Protein AF-A0A924VVM7-F1 (afdb_monomer_lite)

Structure (mmCIF, N/CA/C/O backbone):
data_AF-A0A924VVM7-F1
#
_entry.id   AF-A0A924VVM7-F1
#
loop_
_atom_site.group_PDB
_atom_site.id
_atom_site.type_symbol
_atom_site.label_atom_id
_atom_site.label_alt_id
_atom_site.label_comp_id
_atom_site.label_asym_id
_atom_site.label_entity_id
_atom_site.label_seq_id
_atom_site.pdbx_PDB_ins_code
_atom_site.Cartn_x
_atom_site.Cartn_y
_atom_site.Cartn_z
_atom_site.occupancy
_atom_site.B_iso_or_equiv
_atom_site.auth_seq_id
_atom_site.auth_comp_id
_atom_site.auth_asym_id
_atom_site.auth_atom_id
_atom_site.pdbx_PDB_model_num
ATOM 1 N N . MET A 1 1 ? 38.498 -14.311 -55.981 1.00 61.19 1 MET A N 1
ATOM 2 C CA . MET A 1 1 ? 37.394 -13.452 -55.487 1.00 61.19 1 MET A CA 1
ATOM 3 C C . MET A 1 1 ? 36.880 -14.189 -54.279 1.00 61.19 1 MET A C 1
ATOM 5 O O . MET A 1 1 ? 36.168 -15.173 -54.426 1.00 61.19 1 MET A O 1
ATOM 9 N N . ASP A 1 2 ? 37.451 -13.846 -53.133 1.00 61.16 2 ASP A N 1
ATOM 10 C CA . ASP A 1 2 ? 37.693 -14.819 -52.073 1.00 61.16 2 ASP A CA 1
ATOM 11 C C . ASP A 1 2 ? 36.550 -14.825 -51.057 1.00 61.16 2 ASP A C 1
ATOM 13 O O . ASP A 1 2 ? 36.089 -13.769 -50.627 1.00 61.16 2 ASP A O 1
ATOM 17 N N . GLN A 1 3 ? 36.107 -16.029 -50.674 1.00 68.44 3 GLN A N 1
ATOM 18 C CA . GLN A 1 3 ? 35.041 -16.287 -49.691 1.00 68.44 3 GLN A CA 1
ATOM 19 C C . GLN A 1 3 ? 35.252 -15.580 -48.342 1.00 68.44 3 GLN A C 1
ATOM 21 O O . GLN A 1 3 ? 34.286 -15.350 -47.617 1.00 68.44 3 GLN A O 1
ATOM 26 N N . SER A 1 4 ? 36.492 -15.211 -48.014 1.00 65.62 4 SER A N 1
ATOM 27 C CA . SER A 1 4 ? 36.831 -14.433 -46.820 1.00 65.62 4 SER A CA 1
ATOM 28 C C . SER A 1 4 ? 36.080 -13.101 -46.763 1.00 65.62 4 SER A C 1
ATOM 30 O O . SER A 1 4 ? 35.487 -12.781 -45.740 1.00 65.62 4 SER A O 1
ATOM 32 N N . TYR A 1 5 ? 35.989 -12.374 -47.881 1.00 65.75 5 TYR A N 1
ATOM 33 C CA . TYR A 1 5 ? 35.310 -11.074 -47.928 1.00 65.75 5 TYR A CA 1
ATOM 34 C C . TYR A 1 5 ? 33.795 -11.176 -47.723 1.00 65.75 5 TYR A C 1
ATOM 36 O O . TYR A 1 5 ? 33.185 -10.274 -47.150 1.00 65.75 5 TYR A O 1
ATOM 44 N N . GLN A 1 6 ? 33.182 -12.269 -48.183 1.00 69.19 6 GLN A N 1
ATOM 45 C CA . GLN A 1 6 ? 31.759 -12.523 -47.949 1.00 69.19 6 GLN A CA 1
ATOM 46 C C . GLN A 1 6 ? 31.490 -12.893 -46.488 1.00 69.19 6 GLN A C 1
ATOM 48 O O . GLN A 1 6 ? 30.543 -12.371 -45.905 1.00 69.19 6 GLN A O 1
ATOM 53 N N . SER A 1 7 ? 32.355 -13.706 -45.874 1.00 71.88 7 SER A N 1
ATOM 54 C CA . SER A 1 7 ? 32.256 -14.049 -44.450 1.00 71.88 7 SER A CA 1
ATOM 55 C C . SER A 1 7 ? 32.419 -12.820 -43.547 1.00 71.88 7 SER A C 1
ATOM 57 O O . SER A 1 7 ? 31.656 -12.641 -42.599 1.00 71.88 7 SER A O 1
ATOM 59 N N . ASP A 1 8 ? 33.378 -11.943 -43.851 1.00 75.69 8 ASP A N 1
ATOM 60 C CA . ASP A 1 8 ? 33.639 -10.745 -43.050 1.00 75.69 8 ASP A CA 1
ATOM 61 C C . ASP A 1 8 ? 32.488 -9.730 -43.154 1.00 75.69 8 ASP A C 1
ATOM 63 O O . ASP A 1 8 ? 32.066 -9.161 -42.148 1.00 75.69 8 ASP A O 1
ATOM 67 N N . GLY A 1 9 ? 31.912 -9.541 -44.347 1.00 69.88 9 GLY A N 1
ATOM 68 C CA . GLY A 1 9 ? 30.762 -8.655 -44.555 1.00 69.88 9 GLY A CA 1
ATOM 69 C C . GLY A 1 9 ? 29.491 -9.108 -43.824 1.00 69.88 9 GLY A C 1
ATOM 70 O O . GLY A 1 9 ? 28.788 -8.280 -43.238 1.00 69.88 9 GLY A O 1
ATOM 71 N N . GLU A 1 10 ? 29.209 -10.415 -43.804 1.00 73.12 10 GLU A N 1
ATOM 72 C CA . GLU A 1 10 ? 28.069 -10.965 -43.060 1.00 73.12 10 GLU A CA 1
ATOM 73 C C . GLU A 1 10 ? 28.267 -10.859 -41.543 1.00 73.12 10 GLU A C 1
ATOM 75 O O . GLU A 1 10 ? 27.335 -10.456 -40.841 1.00 73.12 10 GLU A O 1
ATOM 80 N N . MET A 1 11 ? 29.484 -11.114 -41.041 1.00 67.56 11 MET A N 1
ATOM 81 C CA . MET A 1 11 ? 29.809 -10.935 -39.620 1.00 67.56 11 MET A CA 1
ATOM 82 C C . MET A 1 11 ? 29.687 -9.474 -39.166 1.00 67.56 11 MET A C 1
ATOM 84 O O . MET A 1 11 ? 29.212 -9.202 -38.059 1.00 67.56 11 MET A O 1
ATOM 88 N N . LEU A 1 12 ? 30.075 -8.511 -40.006 1.00 68.25 12 LEU A N 1
ATOM 89 C CA . LEU A 1 12 ? 29.926 -7.085 -39.701 1.00 68.25 12 LEU A CA 1
ATOM 90 C C . LEU A 1 12 ? 28.447 -6.672 -39.620 1.00 68.25 12 LEU A C 1
ATOM 92 O O . LEU A 1 12 ? 28.062 -5.933 -38.710 1.00 68.25 12 LEU A O 1
ATOM 96 N N . ASN A 1 13 ? 27.598 -7.195 -40.510 1.00 70.00 13 ASN A N 1
ATOM 97 C CA . ASN A 1 13 ? 26.165 -6.903 -40.506 1.00 70.00 13 ASN A CA 1
ATOM 98 C C . ASN A 1 13 ? 25.434 -7.574 -39.323 1.00 70.00 13 ASN A C 1
ATOM 100 O O . ASN A 1 13 ? 24.595 -6.944 -38.677 1.00 70.00 13 ASN A O 1
ATOM 104 N N . SER A 1 14 ? 25.786 -8.818 -38.966 1.00 63.38 14 SER A N 1
ATOM 105 C CA . SER A 1 14 ? 25.180 -9.528 -37.827 1.00 63.38 14 SER A CA 1
ATOM 106 C C . SER A 1 14 ? 25.602 -8.954 -36.468 1.00 63.38 14 SER A C 1
ATOM 108 O O . SER A 1 14 ? 24.800 -8.937 -35.529 1.00 63.38 14 SER A O 1
ATOM 110 N N . THR A 1 15 ? 26.828 -8.430 -36.347 1.00 66.19 15 THR A N 1
ATOM 111 C CA . THR A 1 15 ? 27.334 -7.799 -35.111 1.00 66.19 15 THR A CA 1
ATOM 112 C C . THR A 1 15 ? 26.762 -6.387 -34.915 1.00 66.19 15 THR A C 1
ATOM 114 O O . THR A 1 15 ? 26.416 -6.005 -33.795 1.00 66.19 15 THR A O 1
ATOM 117 N N . ALA A 1 16 ? 26.575 -5.618 -35.997 1.00 61.84 16 ALA A N 1
ATOM 118 C CA . ALA A 1 16 ? 25.888 -4.321 -35.959 1.00 61.84 16 ALA A CA 1
ATOM 119 C C . ALA A 1 16 ? 24.380 -4.457 -35.656 1.00 61.84 16 ALA A C 1
ATOM 121 O O . ALA A 1 16 ? 23.827 -3.681 -34.866 1.00 61.84 16 ALA A O 1
ATOM 122 N N . ALA A 1 17 ? 23.718 -5.474 -36.221 1.00 61.41 17 ALA A N 1
ATOM 123 C CA . ALA A 1 17 ? 22.313 -5.776 -35.938 1.00 61.41 17 ALA A CA 1
ATOM 124 C C . ALA A 1 17 ? 22.095 -6.236 -34.482 1.00 61.41 17 ALA A C 1
ATOM 126 O O . ALA A 1 17 ? 21.159 -5.780 -33.827 1.00 61.41 17 ALA A O 1
ATOM 127 N N . SER A 1 18 ? 22.987 -7.068 -33.932 1.00 60.62 18 SER A N 1
ATOM 128 C CA . SER A 1 18 ? 22.898 -7.507 -32.529 1.00 60.62 18 SER A CA 1
ATOM 129 C C . SER A 1 18 ? 23.276 -6.402 -31.528 1.00 60.62 18 SER A C 1
ATOM 131 O O . SER A 1 18 ? 22.640 -6.271 -30.483 1.00 60.62 18 SER A O 1
ATOM 133 N N . SER A 1 19 ? 24.241 -5.533 -31.848 1.00 61.62 19 SER A N 1
ATOM 134 C CA . SER A 1 19 ? 24.612 -4.385 -30.995 1.00 61.62 19 SER A CA 1
ATOM 135 C C . SER A 1 19 ? 23.496 -3.337 -30.888 1.00 61.62 19 SER A C 1
ATOM 137 O O . SER A 1 19 ? 23.240 -2.811 -29.803 1.00 61.62 19 SER A O 1
ATOM 139 N N . SER A 1 20 ? 22.782 -3.066 -31.986 1.00 61.16 20 SER A N 1
ATOM 140 C CA . SER A 1 20 ? 21.648 -2.129 -32.000 1.00 61.16 20 SER A CA 1
ATOM 141 C C . SER A 1 20 ? 20.419 -2.676 -31.260 1.00 61.16 20 SER A C 1
ATOM 143 O O . SER A 1 20 ? 19.786 -1.926 -30.513 1.00 61.16 20 SER A O 1
ATOM 145 N N . SER A 1 21 ? 20.129 -3.982 -31.345 1.00 69.88 21 SER A N 1
ATOM 146 C CA . SER A 1 21 ? 19.056 -4.609 -30.554 1.00 69.88 21 SER A CA 1
ATOM 147 C C . SER A 1 21 ? 19.326 -4.592 -29.044 1.00 69.88 21 SER A C 1
ATOM 149 O O . SER A 1 21 ? 18.398 -4.404 -28.257 1.00 69.88 21 SER A O 1
ATOM 151 N N . ASN A 1 22 ? 20.592 -4.717 -28.627 1.00 78.56 22 ASN A N 1
ATOM 152 C CA . ASN A 1 22 ? 20.976 -4.680 -27.212 1.00 78.56 22 ASN A CA 1
ATOM 153 C C . ASN A 1 22 ? 20.805 -3.280 -26.595 1.00 78.56 22 ASN A C 1
ATOM 155 O O . ASN A 1 22 ? 20.324 -3.155 -25.469 1.00 78.56 22 ASN A O 1
ATOM 159 N N . ILE A 1 23 ? 21.138 -2.219 -27.339 1.00 82.00 23 ILE A N 1
ATOM 160 C CA . ILE A 1 23 ? 20.985 -0.832 -26.869 1.00 82.00 23 ILE A CA 1
ATOM 161 C C . ILE A 1 23 ? 19.504 -0.455 -26.763 1.00 82.00 23 ILE A C 1
ATOM 163 O O . ILE A 1 23 ? 19.083 0.105 -25.751 1.00 82.00 23 ILE A O 1
ATOM 167 N N . VAL A 1 24 ? 18.690 -0.801 -27.766 1.00 84.00 24 VAL A N 1
ATOM 168 C CA . VAL A 1 24 ? 17.241 -0.534 -27.736 1.00 84.00 24 VAL A CA 1
ATOM 169 C C . VAL A 1 24 ? 16.567 -1.291 -26.585 1.00 84.00 24 VAL A C 1
ATOM 171 O O . VAL A 1 24 ? 15.761 -0.706 -25.862 1.00 84.00 24 VAL A O 1
ATOM 174 N N . GLY A 1 25 ? 16.947 -2.553 -26.348 1.00 85.50 25 GLY A N 1
ATOM 175 C CA . GLY A 1 25 ? 16.470 -3.334 -25.204 1.00 85.50 25 GLY A CA 1
ATOM 176 C C . GLY A 1 25 ? 16.864 -2.730 -23.851 1.00 85.50 25 GLY A C 1
ATOM 177 O O . GLY A 1 25 ? 16.037 -2.662 -22.942 1.00 85.50 25 GLY A O 1
ATOM 178 N N . PHE A 1 26 ? 18.092 -2.221 -23.720 1.00 87.00 26 PHE A N 1
ATOM 179 C CA . PHE A 1 26 ? 18.568 -1.575 -22.494 1.00 87.00 26 PHE A CA 1
ATOM 180 C C . PHE A 1 26 ? 17.845 -0.252 -22.203 1.00 87.00 26 PHE A C 1
ATOM 182 O O . PHE A 1 26 ? 17.408 -0.024 -21.075 1.00 87.00 26 PHE A O 1
ATOM 189 N N . LEU A 1 27 ? 17.649 0.598 -23.216 1.00 89.00 27 LEU A N 1
ATOM 190 C CA . LEU A 1 27 ? 16.898 1.848 -23.068 1.00 89.00 27 LEU A CA 1
ATOM 191 C C . LEU A 1 27 ? 15.430 1.583 -22.715 1.00 89.00 27 LEU A C 1
ATOM 193 O O . LEU A 1 27 ? 14.893 2.218 -21.809 1.00 89.00 27 LEU A O 1
ATOM 197 N N . PHE A 1 28 ? 14.799 0.604 -23.369 1.00 89.50 28 PHE A N 1
ATOM 198 C CA . PHE A 1 28 ? 13.445 0.172 -23.027 1.00 89.50 28 PHE A CA 1
ATOM 199 C C . PHE A 1 28 ? 13.363 -0.354 -21.587 1.00 89.50 28 PHE A C 1
ATOM 201 O O . PHE A 1 28 ? 12.452 0.017 -20.847 1.00 89.50 28 PHE A O 1
ATOM 208 N N . SER A 1 29 ? 14.347 -1.149 -21.153 1.00 88.38 29 SER A N 1
ATOM 209 C CA . SER A 1 29 ? 14.444 -1.630 -19.773 1.00 88.38 29 SER A CA 1
ATOM 210 C C . SER A 1 29 ? 14.594 -0.485 -18.772 1.00 88.38 29 SER A C 1
ATOM 212 O O . SER A 1 29 ? 13.942 -0.510 -17.733 1.00 88.38 29 SER A O 1
ATOM 214 N N . ILE A 1 30 ? 15.413 0.531 -19.058 1.00 92.31 30 ILE A N 1
ATOM 215 C CA . ILE A 1 30 ? 15.564 1.705 -18.184 1.00 92.31 30 ILE A CA 1
ATOM 216 C C . ILE A 1 30 ? 14.244 2.462 -18.068 1.00 92.31 30 ILE A C 1
ATOM 218 O O . ILE A 1 30 ? 13.817 2.771 -16.958 1.00 92.31 30 ILE A O 1
ATOM 222 N N . VAL A 1 31 ? 13.578 2.738 -19.191 1.00 93.25 31 VAL A N 1
ATOM 223 C CA . VAL A 1 31 ? 12.285 3.438 -19.191 1.00 93.25 31 VAL A CA 1
ATOM 224 C C . VAL A 1 31 ? 11.243 2.642 -18.403 1.00 93.25 31 VAL A C 1
ATOM 226 O O . VAL A 1 31 ? 10.525 3.222 -17.589 1.00 93.25 31 VAL A O 1
ATOM 229 N N . MET A 1 32 ? 11.203 1.317 -18.567 1.00 91.38 32 MET A N 1
ATOM 230 C CA . MET A 1 32 ? 10.331 0.440 -17.783 1.00 91.38 32 MET A CA 1
ATOM 231 C C . MET A 1 32 ? 10.657 0.471 -16.287 1.00 91.38 32 MET A C 1
ATOM 233 O O . MET A 1 32 ? 9.749 0.599 -15.471 1.00 91.38 32 MET A O 1
ATOM 237 N N . VAL A 1 33 ? 11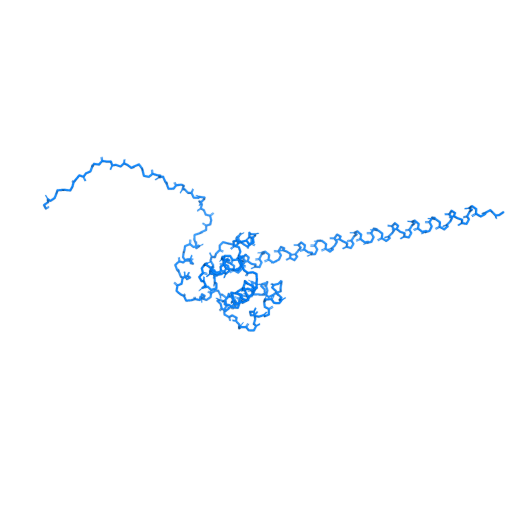.935 0.415 -15.905 1.00 91.94 33 VAL A N 1
ATOM 238 C CA . VAL A 1 33 ? 12.356 0.499 -14.496 1.00 91.94 33 VAL A CA 1
ATOM 239 C C . VAL A 1 33 ? 11.970 1.848 -13.887 1.00 91.94 33 VAL A C 1
ATOM 241 O O . VAL A 1 33 ? 11.420 1.884 -12.789 1.00 91.94 33 VAL A O 1
ATOM 244 N N . LEU A 1 34 ? 12.180 2.955 -14.601 1.00 91.25 34 LEU A N 1
ATOM 245 C CA . LEU A 1 34 ? 11.775 4.287 -14.144 1.00 91.25 34 LEU A CA 1
ATOM 246 C C . LEU A 1 34 ? 10.253 4.405 -13.996 1.00 91.25 34 LEU A C 1
ATOM 248 O O . LEU A 1 34 ? 9.776 4.965 -13.008 1.00 91.25 34 LEU A O 1
ATOM 252 N N . ALA A 1 35 ? 9.486 3.839 -14.931 1.00 87.44 35 ALA A N 1
ATOM 253 C CA . ALA A 1 35 ? 8.030 3.792 -14.841 1.00 87.44 35 ALA A CA 1
ATOM 254 C C . ALA A 1 35 ? 7.563 2.981 -13.620 1.00 87.44 35 ALA A C 1
ATOM 256 O O . ALA A 1 35 ? 6.697 3.440 -12.874 1.00 87.44 35 ALA A O 1
ATOM 257 N N . LEU A 1 36 ? 8.173 1.819 -13.363 1.00 87.06 36 LEU A N 1
ATOM 258 C CA . LEU A 1 36 ? 7.882 1.000 -12.183 1.00 87.06 36 LEU A CA 1
ATOM 259 C C . LEU A 1 36 ? 8.208 1.735 -10.880 1.00 87.06 36 LEU A C 1
ATOM 261 O O . LEU A 1 36 ? 7.394 1.727 -9.959 1.00 87.06 36 LEU A O 1
ATOM 265 N N . ILE A 1 37 ? 9.352 2.419 -10.809 1.00 88.06 37 ILE A N 1
ATOM 266 C CA . ILE A 1 37 ? 9.717 3.243 -9.649 1.00 88.06 37 ILE A CA 1
ATOM 267 C C . ILE A 1 37 ? 8.675 4.348 -9.435 1.00 88.06 37 ILE A C 1
ATOM 269 O O . ILE A 1 37 ? 8.207 4.535 -8.312 1.00 88.06 37 ILE A O 1
ATOM 273 N N . GLY A 1 38 ? 8.257 5.037 -10.500 1.00 85.88 38 GLY A N 1
ATOM 274 C CA . GLY A 1 38 ? 7.205 6.053 -10.432 1.00 85.88 38 GLY A CA 1
ATOM 275 C C . GLY A 1 38 ? 5.883 5.504 -9.884 1.00 85.88 38 GLY A C 1
ATOM 276 O O . GLY A 1 38 ? 5.274 6.120 -9.008 1.00 85.88 38 GLY A O 1
ATOM 277 N N . ILE A 1 39 ? 5.473 4.313 -10.333 1.00 85.31 39 ILE A N 1
ATOM 278 C CA . ILE A 1 39 ? 4.279 3.620 -9.829 1.00 85.31 39 ILE A CA 1
ATOM 279 C C . ILE A 1 39 ? 4.433 3.281 -8.341 1.00 85.31 39 ILE A C 1
ATOM 281 O O . ILE A 1 39 ? 3.525 3.554 -7.561 1.00 85.31 39 ILE A O 1
ATOM 285 N N . ILE A 1 40 ? 5.580 2.745 -7.915 1.00 84.06 40 ILE A N 1
ATOM 286 C CA . ILE A 1 40 ? 5.834 2.409 -6.505 1.00 84.06 40 ILE A CA 1
ATOM 287 C C . ILE A 1 40 ? 5.742 3.656 -5.620 1.00 84.06 40 ILE A C 1
ATOM 289 O O . ILE A 1 40 ? 5.065 3.632 -4.593 1.00 84.06 40 ILE A O 1
ATOM 293 N N . VAL A 1 41 ? 6.360 4.766 -6.024 1.00 85.50 41 VAL A N 1
ATOM 294 C CA . VAL A 1 41 ? 6.296 6.030 -5.274 1.00 85.50 41 VAL A CA 1
ATOM 295 C C . VAL A 1 41 ? 4.854 6.540 -5.180 1.00 85.50 41 VAL A C 1
ATOM 297 O O . VAL A 1 41 ? 4.413 6.977 -4.113 1.00 85.50 41 VAL A O 1
ATOM 300 N N . LEU A 1 42 ? 4.082 6.440 -6.263 1.00 85.69 42 LEU A N 1
ATOM 301 C CA . LEU A 1 42 ? 2.664 6.800 -6.268 1.00 85.69 42 LEU A CA 1
ATOM 302 C C . LEU A 1 42 ? 1.858 5.930 -5.290 1.00 85.69 42 LEU A C 1
ATOM 304 O O . LEU A 1 42 ? 1.036 6.449 -4.539 1.00 85.69 42 LEU A O 1
ATOM 308 N N . LEU A 1 43 ? 2.124 4.626 -5.234 1.00 83.00 43 LEU A N 1
ATOM 309 C CA . LEU A 1 43 ? 1.453 3.703 -4.314 1.00 83.00 43 LEU A CA 1
ATOM 310 C C . LEU A 1 43 ? 1.784 3.989 -2.850 1.00 83.00 43 LEU A C 1
ATOM 312 O O . LEU A 1 43 ? 0.882 4.033 -2.014 1.00 83.00 43 LEU A O 1
ATOM 316 N N . VAL A 1 44 ? 3.059 4.226 -2.542 1.00 80.88 44 VAL A N 1
ATOM 317 C CA . VAL A 1 44 ? 3.503 4.561 -1.184 1.00 80.88 44 VAL A CA 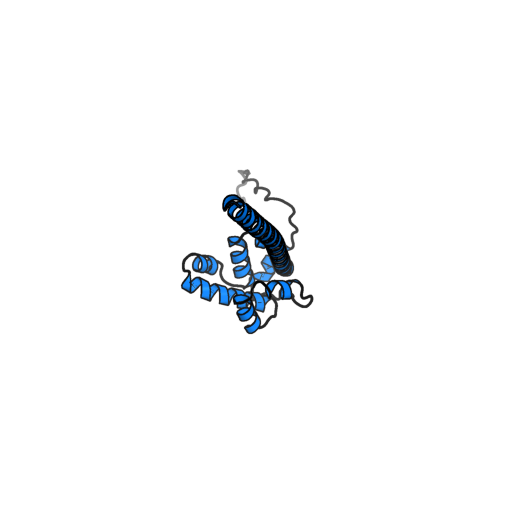1
ATOM 318 C C . VAL A 1 44 ? 2.881 5.883 -0.737 1.00 80.88 44 VAL A C 1
ATOM 320 O O . VAL A 1 44 ? 2.330 5.969 0.357 1.00 80.88 44 VAL A O 1
ATOM 323 N N . THR A 1 45 ? 2.883 6.908 -1.593 1.00 80.50 45 THR A N 1
ATOM 324 C CA . THR A 1 45 ? 2.262 8.205 -1.269 1.00 80.50 45 THR A CA 1
ATOM 325 C C . THR A 1 45 ? 0.739 8.120 -1.146 1.00 80.50 45 THR A C 1
ATOM 327 O O . THR A 1 45 ? 0.158 8.786 -0.287 1.00 80.50 45 THR A O 1
ATOM 330 N N . ALA A 1 46 ? 0.081 7.276 -1.945 1.00 83.38 46 ALA A N 1
ATOM 331 C CA . ALA A 1 46 ? -1.342 6.990 -1.816 1.00 83.38 46 ALA A CA 1
ATOM 332 C C . ALA A 1 46 ? -1.674 6.328 -0.473 1.00 83.38 46 ALA A C 1
ATOM 334 O O . ALA A 1 46 ? -2.552 6.798 0.251 1.00 83.38 46 ALA A O 1
ATOM 335 N N . MET A 1 47 ? -0.943 5.274 -0.110 1.00 80.38 47 MET A N 1
ATOM 336 C CA . MET A 1 47 ? -1.151 4.576 1.156 1.00 80.38 47 MET A CA 1
ATOM 337 C C . MET A 1 47 ? -0.857 5.491 2.350 1.00 80.38 47 MET A C 1
ATOM 339 O O . MET A 1 47 ? -1.635 5.545 3.300 1.00 80.38 47 MET A O 1
ATOM 343 N N . TRP A 1 48 ? 0.195 6.312 2.256 1.00 79.44 48 TRP A N 1
ATOM 344 C CA . TRP A 1 48 ? 0.492 7.347 3.245 1.00 79.44 48 TRP A CA 1
ATOM 345 C C . TRP A 1 48 ? -0.690 8.304 3.419 1.00 79.44 48 TRP A C 1
ATOM 347 O O . TRP A 1 48 ? -1.106 8.564 4.546 1.00 79.44 48 TRP A O 1
ATOM 357 N N . LYS A 1 49 ? -1.285 8.792 2.324 1.00 78.94 49 LYS A N 1
ATOM 358 C CA . LYS A 1 49 ? -2.472 9.655 2.390 1.00 78.94 49 LYS A CA 1
ATOM 359 C C . LYS A 1 49 ? -3.677 8.959 3.019 1.00 78.94 49 LYS A C 1
ATOM 361 O O . LYS A 1 49 ? -4.380 9.601 3.793 1.00 78.94 49 LYS A O 1
ATOM 366 N N . LEU A 1 50 ? -3.921 7.682 2.724 1.00 80.50 50 LEU A N 1
ATOM 367 C CA . LEU A 1 50 ? -5.013 6.921 3.347 1.00 80.50 50 LEU A CA 1
ATOM 368 C C . LEU A 1 50 ? -4.815 6.783 4.859 1.00 80.50 50 LEU A C 1
ATOM 370 O O . LEU A 1 50 ? -5.755 7.017 5.620 1.00 80.50 50 LEU A O 1
ATOM 374 N N . TYR A 1 51 ? -3.592 6.490 5.301 1.00 78.94 51 TYR A N 1
ATOM 375 C CA . TYR A 1 51 ? -3.262 6.411 6.725 1.00 78.94 51 TYR A CA 1
ATOM 376 C C . TYR A 1 51 ? -3.355 7.766 7.406 1.00 78.94 51 TYR A C 1
ATOM 378 O O . TYR A 1 51 ? -4.007 7.864 8.440 1.00 78.94 51 TYR A O 1
ATOM 386 N N . ALA A 1 52 ? -2.850 8.827 6.775 1.00 77.69 52 ALA A N 1
ATOM 387 C CA . ALA A 1 52 ? -2.992 10.188 7.281 1.00 77.69 52 ALA A CA 1
ATOM 388 C C . ALA A 1 52 ? -4.469 10.600 7.423 1.00 77.69 52 ALA A C 1
ATOM 390 O O . ALA A 1 52 ? -4.841 11.218 8.416 1.00 77.69 52 ALA A O 1
ATOM 391 N N . LYS A 1 53 ? -5.338 10.202 6.481 1.00 74.38 53 LYS A N 1
ATOM 392 C CA . LYS A 1 53 ? -6.795 10.422 6.568 1.00 74.38 53 LYS A CA 1
ATOM 393 C C . LYS A 1 53 ? -7.452 9.677 7.731 1.00 74.38 53 LYS A C 1
ATOM 395 O O . LYS A 1 53 ? -8.469 10.140 8.235 1.00 74.38 53 LYS A O 1
ATOM 400 N N . ALA A 1 54 ? -6.880 8.555 8.155 1.00 70.94 54 ALA A N 1
ATOM 401 C CA . ALA A 1 54 ? -7.304 7.818 9.340 1.00 70.94 54 ALA A CA 1
ATOM 402 C C . ALA A 1 54 ? -6.521 8.206 10.610 1.00 70.94 54 ALA A C 1
ATOM 404 O O . ALA A 1 54 ? -6.653 7.567 11.649 1.00 70.94 54 ALA A O 1
ATOM 405 N N . GLY A 1 55 ? -5.692 9.251 10.535 1.00 68.88 55 GLY A N 1
ATOM 406 C CA . GLY A 1 55 ? -4.858 9.726 11.634 1.00 68.88 55 GLY A CA 1
ATOM 407 C C . GLY A 1 55 ? -3.589 8.911 11.873 1.00 68.88 55 GLY A C 1
ATOM 408 O O . GLY A 1 55 ? -2.805 9.305 12.713 1.00 68.88 55 GLY A O 1
ATOM 409 N N . LYS A 1 56 ? -3.323 7.819 11.150 1.00 70.44 56 LYS A N 1
ATOM 410 C CA . LYS A 1 56 ? -2.151 6.961 11.373 1.00 70.44 56 LYS A CA 1
ATOM 411 C C . LYS A 1 56 ? -0.893 7.461 10.646 1.00 70.44 56 LYS A C 1
ATOM 413 O O . LYS A 1 56 ? -0.986 8.027 9.552 1.00 70.44 56 LYS A O 1
ATOM 418 N N . PRO A 1 57 ? 0.309 7.214 11.202 1.00 71.06 57 PRO A N 1
ATOM 419 C CA . PRO A 1 57 ? 1.558 7.609 10.567 1.00 71.06 57 PRO A CA 1
ATOM 420 C C . PRO A 1 57 ? 1.747 6.866 9.244 1.00 71.06 57 PRO A C 1
ATOM 422 O O . PRO A 1 57 ? 1.806 5.642 9.213 1.00 71.06 57 PRO A O 1
ATOM 425 N N . GLY A 1 58 ? 1.873 7.578 8.126 1.00 67.12 58 GLY A N 1
ATOM 426 C CA . GLY A 1 58 ? 1.954 6.902 6.830 1.00 67.12 58 GLY A CA 1
ATOM 427 C C . GLY A 1 58 ? 3.320 6.317 6.468 1.00 67.12 58 GLY A C 1
ATOM 428 O O . GLY A 1 58 ? 3.383 5.521 5.536 1.00 67.12 58 GLY A O 1
ATOM 429 N N . TRP A 1 59 ? 4.385 6.583 7.241 1.00 72.00 59 TRP A N 1
ATOM 430 C CA . TRP A 1 59 ? 5.662 5.855 7.109 1.00 72.00 59 TRP A CA 1
ATOM 431 C C . TRP A 1 59 ? 5.495 4.345 7.341 1.00 72.00 59 TRP A C 1
ATOM 433 O O . TRP A 1 59 ? 6.272 3.542 6.833 1.00 72.00 59 TRP A O 1
ATOM 443 N N . THR A 1 60 ? 4.437 3.949 8.053 1.00 71.00 60 THR A N 1
ATOM 444 C CA . THR A 1 60 ? 4.096 2.544 8.315 1.00 71.00 60 THR A CA 1
ATOM 445 C C . THR A 1 60 ? 3.782 1.757 7.047 1.00 71.00 60 THR A C 1
ATOM 447 O O . THR A 1 60 ? 3.986 0.547 7.023 1.00 71.00 60 THR A O 1
ATOM 450 N N . SER A 1 61 ? 3.391 2.441 5.964 1.00 69.06 61 SER A N 1
ATOM 451 C CA . SER A 1 61 ? 3.167 1.832 4.647 1.00 69.06 61 SER A CA 1
ATOM 452 C C . SER A 1 61 ? 4.437 1.269 3.998 1.00 69.06 61 SER A C 1
ATOM 454 O O . SER A 1 61 ? 4.340 0.401 3.134 1.00 69.06 61 SER A O 1
ATOM 456 N N . ILE A 1 62 ? 5.624 1.717 4.425 1.00 73.62 62 ILE A N 1
ATOM 457 C CA . ILE A 1 62 ? 6.915 1.257 3.889 1.00 73.62 62 ILE A CA 1
ATOM 458 C C . ILE A 1 62 ? 7.259 -0.142 4.415 1.00 73.62 62 ILE A C 1
ATOM 460 O O . ILE A 1 62 ? 7.897 -0.930 3.721 1.00 73.62 62 ILE A O 1
ATOM 464 N N . VAL A 1 63 ? 6.838 -0.467 5.641 1.00 77.38 63 VAL A N 1
ATOM 465 C CA . VAL A 1 63 ? 7.160 -1.740 6.294 1.00 77.38 63 VAL A CA 1
ATOM 466 C C . VAL A 1 63 ? 6.046 -2.752 6.001 1.00 77.38 63 VAL A C 1
ATOM 468 O O . VAL A 1 63 ? 4.944 -2.579 6.517 1.00 77.38 63 VAL A O 1
ATOM 471 N N . PRO A 1 64 ? 6.288 -3.848 5.255 1.00 67.56 64 PRO A N 1
ATOM 472 C CA . PRO A 1 64 ? 5.220 -4.742 4.783 1.00 67.56 64 PRO A CA 1
ATOM 473 C C . PRO A 1 64 ? 4.373 -5.364 5.905 1.00 67.56 64 PRO A C 1
ATOM 475 O O . PRO A 1 64 ? 3.145 -5.443 5.814 1.00 67.56 64 PRO A O 1
ATOM 478 N N . PHE A 1 65 ? 5.024 -5.767 6.998 1.00 76.56 65 PHE A N 1
ATOM 479 C CA . PHE A 1 65 ? 4.344 -6.346 8.158 1.00 76.56 65 PHE A CA 1
ATOM 480 C C . PHE A 1 65 ? 3.518 -5.307 8.914 1.00 76.56 65 PHE A C 1
ATOM 482 O O . PHE A 1 65 ? 2.374 -5.575 9.278 1.00 76.56 65 PHE A O 1
ATOM 489 N N . TYR A 1 66 ? 4.068 -4.104 9.104 1.00 74.50 66 TYR A N 1
ATOM 490 C CA . TYR A 1 66 ? 3.369 -3.055 9.839 1.00 74.50 66 TYR A CA 1
ATOM 491 C C . TYR A 1 66 ? 2.218 -2.464 9.022 1.00 74.50 66 TYR A C 1
ATOM 493 O O . TYR A 1 66 ? 1.148 -2.218 9.563 1.00 74.50 66 TYR A O 1
ATOM 501 N N . ASN A 1 67 ? 2.393 -2.352 7.705 1.00 80.56 67 ASN A N 1
ATOM 502 C CA . ASN A 1 67 ? 1.351 -1.991 6.756 1.00 80.56 67 ASN A CA 1
ATOM 503 C C . ASN A 1 67 ? 0.115 -2.894 6.914 1.00 80.56 67 ASN A C 1
ATOM 505 O O . ASN A 1 67 ? -0.998 -2.411 7.097 1.00 80.56 67 ASN A O 1
ATOM 509 N N . THR A 1 68 ? 0.323 -4.213 6.937 1.00 76.00 68 THR A N 1
ATOM 510 C CA . THR A 1 68 ? -0.765 -5.193 7.087 1.00 76.00 68 THR A CA 1
ATOM 511 C C . THR A 1 68 ? -1.418 -5.110 8.467 1.00 76.00 68 THR A C 1
ATOM 513 O O . THR A 1 68 ? -2.642 -5.130 8.568 1.00 76.00 68 THR A O 1
ATOM 516 N N . TYR A 1 69 ? -0.620 -4.972 9.529 1.00 79.94 69 TYR A N 1
ATOM 517 C CA . TYR A 1 69 ? -1.123 -4.774 10.892 1.00 79.94 69 TYR A CA 1
ATOM 518 C C . TYR A 1 69 ? -2.041 -3.548 10.981 1.00 79.94 69 TYR A C 1
ATOM 520 O O . TYR A 1 69 ? -3.166 -3.643 11.468 1.00 79.94 69 TYR A O 1
ATOM 528 N N . ILE A 1 70 ? -1.587 -2.415 10.444 1.00 78.19 70 ILE A N 1
ATOM 529 C CA . ILE A 1 70 ? -2.327 -1.157 10.454 1.00 78.19 7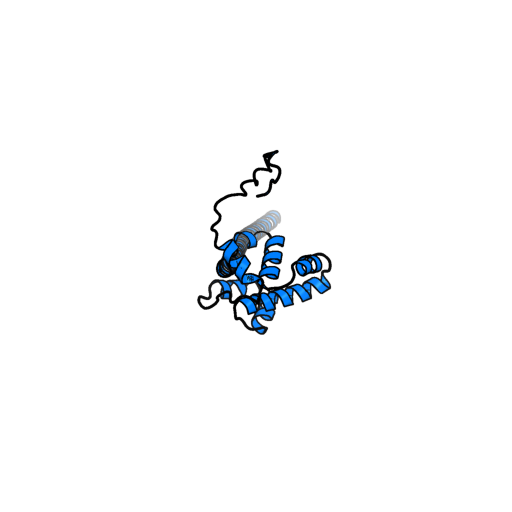0 ILE A CA 1
ATOM 530 C C . ILE A 1 70 ? -3.614 -1.271 9.629 1.00 78.19 70 ILE A C 1
ATOM 532 O O . ILE A 1 70 ? -4.642 -0.762 10.063 1.00 78.19 70 ILE A O 1
ATOM 536 N N . MET A 1 71 ? -3.604 -1.977 8.494 1.00 78.62 71 MET A N 1
ATOM 537 C CA . MET A 1 71 ? -4.826 -2.245 7.722 1.00 78.62 71 MET A CA 1
ATOM 538 C C . MET A 1 71 ? -5.844 -3.086 8.496 1.00 78.62 71 MET A C 1
ATOM 540 O O . MET A 1 71 ? -7.030 -2.774 8.449 1.00 78.62 71 MET A O 1
ATOM 544 N N . VAL A 1 72 ? -5.407 -4.135 9.203 1.00 81.81 72 VAL A N 1
ATOM 545 C CA . VAL A 1 72 ? -6.290 -4.973 10.040 1.00 81.81 72 VAL A CA 1
ATOM 546 C C . VAL A 1 72 ? -6.902 -4.143 11.167 1.00 81.81 72 VAL A C 1
ATOM 548 O O . VAL A 1 72 ? -8.100 -4.243 11.432 1.00 81.81 72 VAL A O 1
ATOM 551 N N . GLU A 1 73 ? -6.091 -3.287 11.784 1.00 77.81 73 GLU A N 1
ATOM 552 C CA . GLU A 1 73 ? -6.524 -2.379 12.840 1.00 77.81 73 GLU A CA 1
ATOM 553 C C . GLU A 1 73 ? -7.529 -1.336 12.318 1.00 77.81 73 GLU A C 1
ATOM 555 O O . GLU A 1 73 ? -8.598 -1.185 12.898 1.00 77.81 73 GLU A O 1
ATOM 560 N N . LEU A 1 74 ? -7.242 -0.694 11.176 1.00 77.31 74 LEU A N 1
ATOM 561 C CA . LEU A 1 74 ? -8.133 0.255 10.480 1.00 77.31 74 LEU A CA 1
ATOM 562 C C . LEU A 1 74 ? -9.425 -0.393 9.967 1.00 77.31 74 LEU A C 1
ATOM 564 O O . LEU A 1 74 ? -10.438 0.271 9.776 1.00 77.31 74 LEU A O 1
ATOM 568 N N . ALA A 1 75 ? -9.400 -1.695 9.699 1.00 79.62 75 ALA A N 1
ATOM 569 C CA . ALA A 1 75 ? -10.595 -2.445 9.339 1.00 79.62 75 ALA A CA 1
ATOM 570 C C . ALA A 1 75 ? -11.493 -2.745 10.559 1.00 79.62 75 ALA A C 1
ATOM 572 O O . ALA A 1 75 ? -12.602 -3.257 10.378 1.00 79.62 75 ALA A O 1
ATOM 573 N N . GLY A 1 76 ? -11.034 -2.456 11.785 1.00 73.38 76 GLY A N 1
ATOM 574 C CA . GLY A 1 76 ? -11.737 -2.770 13.032 1.00 73.38 76 GLY A CA 1
ATOM 575 C C . GLY A 1 76 ? -11.719 -4.264 13.374 1.00 73.38 76 GLY A C 1
ATOM 576 O O . GLY A 1 76 ? -12.644 -4.778 14.005 1.00 73.38 76 GLY A O 1
ATOM 577 N N . ARG A 1 77 ? -10.711 -5.010 12.903 1.00 75.81 77 ARG A N 1
ATOM 578 C CA . ARG A 1 77 ? -10.599 -6.464 13.105 1.00 75.81 77 ARG A CA 1
ATOM 579 C C . ARG A 1 77 ? -9.559 -6.790 14.186 1.00 75.81 77 ARG A C 1
ATOM 581 O O . ARG A 1 77 ? -8.600 -6.041 14.367 1.00 75.81 77 ARG A O 1
ATOM 588 N N . PRO A 1 78 ? -9.725 -7.900 14.933 1.00 76.12 78 PRO A N 1
ATOM 589 C CA . PRO A 1 78 ? -8.813 -8.241 16.019 1.00 76.12 78 PRO A CA 1
ATOM 590 C C . PRO A 1 78 ? -7.401 -8.497 15.487 1.00 76.12 78 PRO A C 1
ATOM 592 O O . PRO A 1 78 ? -7.218 -9.235 14.521 1.00 76.12 78 PRO A O 1
ATOM 595 N N . VAL A 1 79 ? -6.394 -7.956 16.175 1.00 71.19 79 VAL A N 1
ATOM 596 C CA . VAL A 1 79 ? -4.970 -8.055 15.803 1.00 71.19 79 VAL A CA 1
ATOM 597 C C . VAL A 1 79 ? -4.501 -9.504 15.609 1.00 71.19 79 VAL A C 1
ATOM 599 O O . VAL A 1 79 ? -3.627 -9.765 14.787 1.00 71.19 79 VAL A O 1
ATOM 602 N N . TRP A 1 80 ? -5.112 -10.483 16.287 1.00 75.00 80 TRP A N 1
ATOM 603 C CA . TRP A 1 80 ? -4.778 -11.899 16.091 1.00 75.00 80 TRP A CA 1
ATOM 604 C C . TRP A 1 80 ? -5.036 -12.397 14.655 1.00 75.00 80 TRP A C 1
ATOM 606 O O . TRP A 1 80 ? -4.361 -13.319 14.204 1.00 75.00 80 TRP A O 1
ATOM 616 N N . TRP A 1 81 ? -5.924 -11.754 13.883 1.00 75.75 81 TRP A N 1
ATOM 617 C CA . TRP A 1 81 ? -6.102 -12.070 12.459 1.00 75.75 81 TRP A CA 1
ATOM 618 C C . TRP A 1 81 ? -4.826 -11.851 11.645 1.00 75.75 81 TRP A C 1
ATOM 620 O O . TRP A 1 81 ? -4.567 -12.629 10.733 1.00 75.75 81 TRP A O 1
ATOM 630 N N . PHE A 1 82 ? -3.995 -10.863 11.991 1.00 77.31 82 PHE A N 1
ATOM 631 C CA . PHE A 1 82 ? -2.690 -10.676 11.351 1.00 77.31 82 PHE A CA 1
ATOM 632 C C . PHE A 1 82 ? -1.791 -11.910 11.538 1.00 77.31 82 PHE A C 1
ATOM 634 O O . PHE A 1 82 ? -1.184 -12.382 10.578 1.00 77.31 82 PHE A O 1
ATOM 641 N N . ALA A 1 83 ? -1.765 -12.484 12.745 1.00 78.62 83 ALA A N 1
ATOM 642 C CA . ALA A 1 83 ? -1.002 -13.700 13.021 1.00 78.62 83 ALA A CA 1
ATOM 643 C C . ALA A 1 83 ? -1.538 -14.906 12.229 1.00 78.62 83 ALA A C 1
ATOM 645 O O . ALA A 1 83 ? -0.753 -15.695 11.709 1.00 78.62 83 ALA A O 1
ATOM 646 N N . VAL A 1 84 ? -2.862 -15.021 12.072 1.00 78.06 84 VAL A N 1
ATOM 647 C CA . VAL A 1 84 ? -3.488 -16.082 11.261 1.00 78.06 84 VAL A CA 1
ATOM 648 C C . VAL A 1 84 ? -3.175 -15.915 9.773 1.00 78.06 84 VAL A C 1
ATOM 650 O O . VAL A 1 84 ? -2.874 -16.904 9.107 1.00 78.06 84 VAL A O 1
ATOM 653 N N . ILE A 1 85 ? -3.195 -14.678 9.260 1.00 78.75 85 ILE A N 1
ATOM 654 C CA . ILE A 1 85 ? -2.839 -14.371 7.868 1.00 78.75 85 ILE A CA 1
ATOM 655 C C . ILE A 1 85 ? -1.395 -14.783 7.569 1.00 78.75 85 ILE A C 1
ATOM 657 O O . ILE A 1 85 ? -1.125 -15.331 6.502 1.00 78.75 85 ILE A O 1
ATOM 661 N N . LEU A 1 86 ? -0.483 -14.555 8.517 1.00 78.00 86 LEU A N 1
ATOM 662 C CA . LEU A 1 86 ? 0.928 -14.900 8.372 1.00 78.00 86 LEU A CA 1
ATOM 663 C C . LEU A 1 86 ? 1.187 -16.415 8.479 1.00 78.00 86 LEU A C 1
ATOM 665 O O . LEU A 1 86 ? 2.046 -16.940 7.776 1.00 78.00 86 LEU A O 1
ATOM 669 N N . LEU A 1 87 ? 0.467 -17.111 9.365 1.00 82.12 87 LEU A N 1
ATOM 670 C CA . LEU A 1 87 ? 0.743 -18.509 9.711 1.00 82.12 87 LEU A CA 1
ATOM 671 C C . LEU A 1 87 ? 0.049 -19.518 8.781 1.00 82.12 87 LEU A C 1
ATOM 673 O O . LEU A 1 87 ? 0.559 -20.620 8.587 1.00 82.12 87 LEU A O 1
ATOM 677 N N . VAL A 1 88 ? -1.107 -19.164 8.204 1.00 84.94 88 VAL A N 1
ATOM 678 C CA . VAL A 1 88 ? -1.919 -20.068 7.372 1.00 84.94 88 VAL A CA 1
ATOM 679 C C . VAL A 1 88 ? -2.269 -19.396 6.036 1.00 84.94 88 VAL A C 1
ATOM 681 O O . VAL A 1 88 ? -3.202 -18.598 5.987 1.00 84.94 88 VAL A O 1
ATOM 684 N N . PRO A 1 89 ? -1.610 -19.739 4.913 1.00 73.38 89 PRO A N 1
ATOM 685 C CA . PRO A 1 89 ? -1.722 -18.974 3.664 1.00 73.38 89 PRO A CA 1
ATOM 686 C C . PRO A 1 89 ? -3.104 -19.048 2.990 1.00 73.38 89 PRO A C 1
ATOM 688 O O . PRO A 1 89 ? -3.591 -18.050 2.457 1.00 73.38 89 PRO A O 1
ATOM 691 N N . PHE A 1 90 ? -3.782 -20.201 3.038 1.00 82.94 90 PHE A N 1
ATOM 692 C CA . PHE A 1 90 ? -5.118 -20.355 2.439 1.00 82.94 90 PHE A CA 1
ATOM 693 C C . PHE A 1 90 ? -6.179 -19.526 3.170 1.00 82.94 90 PHE A C 1
ATOM 695 O O . PHE A 1 90 ? -6.938 -18.782 2.550 1.00 82.94 90 PHE A O 1
ATOM 702 N N . VAL A 1 91 ? -6.200 -19.619 4.500 1.00 83.56 91 VAL A N 1
ATOM 703 C CA . VAL A 1 91 ? -7.108 -18.830 5.341 1.00 83.56 91 VAL A CA 1
ATOM 704 C C . VAL A 1 91 ? -6.709 -17.355 5.299 1.00 83.56 91 VAL A C 1
ATOM 706 O O . VAL A 1 91 ? -7.572 -16.491 5.183 1.00 83.56 91 VAL A O 1
ATOM 709 N N . GLY A 1 92 ? -5.408 -17.063 5.297 1.00 84.88 92 GLY A N 1
ATOM 710 C CA . GLY A 1 92 ? -4.867 -15.714 5.219 1.00 84.88 92 GLY A CA 1
ATOM 711 C C . GLY A 1 92 ? -5.304 -14.949 3.977 1.00 84.88 92 GLY A C 1
ATOM 712 O O . GLY A 1 92 ? -5.653 -13.781 4.094 1.00 84.88 92 GLY A O 1
ATOM 713 N N . THR A 1 93 ? -5.397 -15.619 2.826 1.00 84.38 93 THR A N 1
ATOM 714 C CA . THR A 1 93 ? -5.892 -15.024 1.570 1.00 84.38 93 THR A CA 1
ATOM 715 C C . THR A 1 93 ? -7.357 -14.583 1.684 1.00 84.38 93 THR A C 1
ATOM 717 O O . THR A 1 93 ? -7.733 -13.493 1.251 1.00 84.38 93 THR A O 1
ATOM 720 N N . VAL A 1 94 ? -8.205 -15.415 2.299 1.00 86.56 94 VAL A N 1
ATOM 721 C CA . VAL A 1 94 ? -9.625 -15.087 2.509 1.00 86.56 94 VAL A CA 1
ATOM 722 C C . VAL A 1 94 ? -9.774 -13.975 3.549 1.00 86.56 94 VAL A C 1
ATOM 724 O O . VAL A 1 94 ? -10.539 -13.033 3.345 1.00 86.56 94 VAL A O 1
ATOM 727 N N . LEU A 1 95 ? -9.015 -14.041 4.647 1.00 86.00 95 LEU A N 1
ATOM 728 C CA . LEU A 1 95 ? -9.033 -13.014 5.688 1.00 86.00 95 LEU A CA 1
ATOM 729 C C . LEU A 1 95 ? -8.525 -11.666 5.171 1.00 86.00 95 LEU A C 1
ATOM 731 O O . LEU A 1 95 ? -9.127 -10.646 5.494 1.00 86.00 95 LEU A O 1
ATOM 735 N N . SER A 1 96 ? -7.477 -11.627 4.345 1.00 83.00 96 SER A N 1
ATOM 736 C CA . SER A 1 96 ? -6.980 -10.368 3.780 1.00 83.00 96 SER A CA 1
ATOM 737 C C . SER A 1 96 ? -7.983 -9.733 2.820 1.00 83.00 96 SER A C 1
ATOM 739 O O . SER A 1 96 ? -8.115 -8.511 2.815 1.00 83.00 96 SER A O 1
ATOM 741 N N . LEU A 1 97 ? -8.746 -10.533 2.066 1.00 87.62 97 LEU A N 1
ATOM 742 C CA . LEU A 1 97 ? -9.861 -10.029 1.261 1.00 87.62 97 LEU A CA 1
ATOM 743 C C . LEU A 1 97 ? -10.943 -9.390 2.147 1.00 87.62 97 LEU A C 1
ATOM 745 O O . LEU A 1 97 ? -11.381 -8.276 1.865 1.00 87.62 97 LEU A O 1
ATOM 749 N N . ILE A 1 98 ? -11.336 -10.048 3.243 1.00 86.88 98 ILE A N 1
ATOM 750 C CA . ILE A 1 98 ? -12.313 -9.498 4.201 1.00 86.88 98 ILE A CA 1
ATOM 751 C C . ILE A 1 98 ? -11.789 -8.199 4.825 1.00 86.88 98 ILE A C 1
ATOM 753 O O . ILE A 1 98 ? -12.511 -7.206 4.866 1.00 86.88 98 ILE A O 1
ATOM 757 N N . VAL A 1 99 ? -10.523 -8.179 5.249 1.00 86.25 99 VAL A N 1
ATOM 758 C CA . VAL A 1 99 ? -9.867 -6.991 5.814 1.00 86.25 99 VAL A CA 1
ATOM 759 C C . VAL A 1 99 ? -9.858 -5.845 4.810 1.00 86.25 99 VAL A C 1
ATOM 761 O O . VAL A 1 99 ? -10.193 -4.731 5.181 1.00 86.25 99 VAL A O 1
ATOM 764 N N . ILE A 1 100 ? -9.542 -6.095 3.537 1.00 86.75 100 ILE A N 1
ATOM 765 C CA . ILE A 1 100 ? -9.554 -5.055 2.499 1.00 86.75 100 ILE A CA 1
ATOM 766 C C . ILE A 1 100 ? -10.966 -4.528 2.248 1.00 86.75 100 ILE A C 1
ATOM 768 O O . ILE A 1 100 ? -11.139 -3.320 2.087 1.00 86.75 100 ILE A O 1
ATOM 772 N N . ILE A 1 101 ? -11.975 -5.402 2.249 1.00 86.88 101 ILE A N 1
ATOM 773 C CA . ILE A 1 101 ? -13.383 -5.011 2.123 1.00 86.88 101 ILE A CA 1
ATOM 774 C C . ILE A 1 101 ? -13.801 -4.116 3.291 1.00 86.88 101 ILE A C 1
ATOM 776 O O . ILE A 1 101 ? -14.384 -3.056 3.072 1.00 86.88 101 ILE A O 1
ATOM 780 N N . ASP A 1 102 ? -13.507 -4.516 4.524 1.00 85.44 102 ASP A N 1
ATOM 781 C CA . ASP A 1 102 ? -13.864 -3.726 5.701 1.00 85.44 102 ASP A CA 1
ATOM 782 C C . ASP A 1 102 ? -13.044 -2.439 5.803 1.00 85.44 102 ASP A C 1
ATOM 784 O O . ASP A 1 102 ? -13.594 -1.402 6.160 1.00 85.44 102 ASP A O 1
ATOM 788 N N . PHE A 1 103 ? -11.781 -2.468 5.380 1.00 85.19 103 PHE A N 1
ATOM 789 C CA . PHE A 1 103 ? -10.937 -1.289 5.248 1.00 85.19 103 PHE A CA 1
ATOM 790 C C . PHE A 1 103 ? -11.570 -0.272 4.298 1.00 85.19 103 PHE A C 1
ATOM 792 O O . PHE A 1 103 ? -11.835 0.849 4.710 1.00 85.19 103 PHE A O 1
ATOM 799 N N . VAL A 1 104 ? -11.905 -0.638 3.052 1.00 85.38 104 VAL A N 1
ATOM 800 C CA . VAL A 1 104 ? -12.535 0.321 2.122 1.00 85.38 104 VAL A CA 1
ATOM 801 C C . VAL A 1 104 ? -13.917 0.784 2.602 1.00 85.38 104 VAL A C 1
ATOM 803 O O . VAL A 1 104 ? -14.310 1.923 2.342 1.00 85.38 104 VAL A O 1
ATOM 806 N N . LYS A 1 105 ? -14.651 -0.063 3.335 1.00 83.69 105 LYS A N 1
ATOM 807 C CA . LYS A 1 105 ? -15.929 0.307 3.957 1.00 83.69 105 LYS A CA 1
ATOM 808 C C . LYS A 1 105 ? -15.744 1.317 5.086 1.00 83.69 105 LYS A C 1
ATOM 810 O O . LYS A 1 105 ? -16.567 2.219 5.196 1.00 83.69 105 LYS A O 1
ATOM 815 N N . ALA A 1 106 ? -14.648 1.243 5.842 1.00 81.25 106 ALA A N 1
ATOM 816 C CA . ALA A 1 106 ? -14.266 2.251 6.834 1.00 81.25 106 ALA A CA 1
ATOM 817 C C . ALA A 1 106 ? -13.940 3.623 6.208 1.00 81.25 106 ALA A C 1
ATOM 819 O O . ALA A 1 106 ? -13.843 4.619 6.918 1.00 81.25 106 ALA A O 1
ATOM 820 N N . TYR A 1 107 ? -13.829 3.700 4.877 1.00 80.12 107 TYR A N 1
ATOM 821 C CA . TYR A 1 107 ? -13.736 4.939 4.097 1.00 80.12 107 TYR A CA 1
ATOM 822 C C . TYR A 1 107 ? -15.032 5.280 3.329 1.00 80.12 107 TYR A C 1
ATOM 824 O O . TYR A 1 107 ? -15.032 6.140 2.446 1.00 80.12 107 TYR A O 1
ATOM 832 N N . GLY A 1 108 ? -16.140 4.589 3.620 1.00 79.31 108 GLY A N 1
ATOM 833 C CA . GLY A 1 108 ? -17.446 4.822 2.998 1.00 79.31 108 GLY A CA 1
ATOM 834 C C . GLY A 1 108 ? -17.606 4.254 1.582 1.00 79.31 108 GLY A C 1
ATOM 835 O O . GLY A 1 108 ? -18.510 4.672 0.858 1.00 79.31 108 GLY A O 1
ATOM 836 N N . LYS A 1 109 ? -16.744 3.324 1.144 1.00 84.69 109 LYS A N 1
ATOM 837 C CA . LYS A 1 109 ? -16.863 2.659 -0.169 1.00 84.69 109 LYS A CA 1
ATOM 838 C C . LYS A 1 109 ? -17.650 1.342 -0.071 1.00 84.69 109 LYS A C 1
ATOM 840 O O . LYS A 1 109 ? -17.790 0.751 0.996 1.00 84.69 109 LYS A O 1
ATOM 845 N N . SER A 1 110 ? -18.186 0.878 -1.203 1.00 87.00 110 SER A N 1
ATOM 846 C CA . SER A 1 110 ? -19.021 -0.332 -1.274 1.00 87.00 110 SER A CA 1
ATOM 847 C C . SER A 1 110 ? -18.206 -1.632 -1.205 1.00 87.00 110 SER A C 1
ATOM 849 O O . SER A 1 110 ? -17.023 -1.664 -1.542 1.00 87.00 110 SER A O 1
ATOM 851 N N . THR A 1 111 ? -18.861 -2.746 -0.858 1.00 85.50 111 THR A N 1
ATOM 852 C CA . THR A 1 111 ? -18.249 -4.091 -0.859 1.00 85.50 111 THR A CA 1
ATOM 853 C C . THR A 1 111 ? -17.642 -4.459 -2.215 1.00 85.50 111 THR A C 1
ATOM 855 O O . THR A 1 111 ? -16.552 -5.025 -2.268 1.00 85.50 111 THR A O 1
ATOM 858 N N . GLY A 1 112 ? -18.304 -4.086 -3.319 1.00 86.19 112 GLY A N 1
ATOM 859 C CA . GLY A 1 112 ? -17.791 -4.320 -4.673 1.00 86.19 112 GLY A CA 1
ATOM 860 C C . GLY A 1 112 ? -16.462 -3.604 -4.933 1.00 86.19 112 GLY A C 1
ATOM 861 O O . GLY A 1 112 ? -15.579 -4.171 -5.570 1.00 86.19 112 GLY A O 1
ATOM 862 N N . TYR A 1 113 ? -16.270 -2.408 -4.362 1.00 86.88 113 TYR A N 1
ATOM 863 C CA . TYR A 1 113 ? -14.989 -1.699 -4.418 1.00 86.88 113 TYR A CA 1
ATOM 864 C C . TYR A 1 113 ? -13.889 -2.427 -3.632 1.00 86.88 113 TYR A C 1
ATOM 866 O O . TYR A 1 113 ? -12.726 -2.408 -4.030 1.00 86.88 113 TYR A O 1
ATOM 874 N N . GLY A 1 114 ? -14.245 -3.098 -2.534 1.00 86.94 114 GLY A N 1
ATOM 875 C CA . GLY A 1 114 ? -13.316 -3.904 -1.738 1.00 86.94 114 GLY A CA 1
ATOM 876 C C . GLY A 1 114 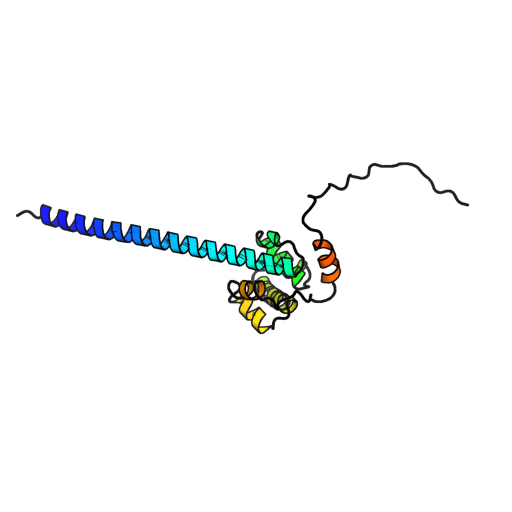? -12.831 -5.139 -2.484 1.00 86.94 114 GLY A C 1
ATOM 877 O O . GLY A 1 114 ? -11.630 -5.384 -2.551 1.00 86.94 114 GLY A O 1
ATOM 878 N N . VAL A 1 115 ? -13.748 -5.854 -3.139 1.00 88.81 115 VAL A N 1
ATOM 879 C CA . VAL A 1 115 ? -13.394 -6.974 -4.024 1.00 88.81 115 VAL A CA 1
ATOM 880 C C . VAL A 1 115 ? -12.534 -6.481 -5.188 1.00 88.81 115 VAL A C 1
ATOM 882 O O . VAL A 1 115 ? -11.499 -7.071 -5.477 1.00 88.81 115 VAL A O 1
ATOM 885 N N . LEU A 1 116 ? -12.896 -5.355 -5.812 1.00 91.56 116 LEU A N 1
ATOM 886 C CA . LEU A 1 116 ? -12.085 -4.760 -6.876 1.00 91.56 116 LEU A CA 1
ATOM 887 C C . LEU A 1 116 ? -10.682 -4.383 -6.381 1.00 91.56 116 LEU A C 1
ATOM 889 O O . LEU A 1 116 ? -9.709 -4.579 -7.100 1.00 91.56 116 LEU A O 1
ATOM 893 N N . SER A 1 117 ? -10.569 -3.897 -5.144 1.00 89.38 117 SER A N 1
ATOM 894 C CA . SER A 1 117 ? -9.287 -3.552 -4.524 1.00 89.38 117 SER A CA 1
ATOM 895 C C . SER A 1 117 ? -8.414 -4.764 -4.227 1.00 89.38 117 SER A C 1
ATOM 897 O O . SER A 1 117 ? -7.200 -4.624 -4.189 1.00 89.38 117 SER A O 1
ATOM 899 N N . TRP A 1 118 ? -8.998 -5.951 -4.065 1.00 88.38 118 TRP A N 1
ATOM 900 C CA . TRP A 1 118 ? -8.228 -7.189 -3.975 1.00 88.38 118 TRP A CA 1
ATOM 901 C C . TRP A 1 118 ? -7.582 -7.563 -5.315 1.00 88.38 118 TRP A C 1
ATOM 903 O O . TRP A 1 118 ? -6.416 -7.945 -5.352 1.00 88.38 118 TRP A O 1
ATOM 913 N N . PHE A 1 119 ? -8.321 -7.420 -6.420 1.00 88.50 119 PHE A N 1
ATOM 914 C CA . PHE A 1 119 ? -7.812 -7.724 -7.763 1.00 88.50 119 PHE A CA 1
ATOM 915 C C . PHE A 1 119 ? -6.875 -6.639 -8.309 1.00 88.50 119 PHE A C 1
ATOM 917 O O . PHE A 1 119 ? -5.896 -6.950 -8.982 1.00 88.50 119 PHE A O 1
ATOM 924 N N . PHE A 1 120 ? -7.160 -5.368 -8.016 1.00 89.50 120 PHE A N 1
ATOM 925 C CA . PHE A 1 120 ? -6.434 -4.210 -8.545 1.00 89.50 120 PHE A CA 1
ATOM 926 C C . PHE A 1 120 ? -6.016 -3.225 -7.439 1.00 89.50 120 PHE A C 1
ATOM 928 O O . PHE A 1 120 ? -6.334 -2.031 -7.528 1.00 89.50 120 PHE A O 1
ATOM 935 N N . PRO A 1 121 ? -5.258 -3.672 -6.418 1.00 82.56 121 PRO A N 1
ATOM 936 C CA . PRO A 1 121 ? -4.852 -2.816 -5.299 1.00 82.56 121 PRO A CA 1
ATOM 937 C C . PRO A 1 121 ? -4.035 -1.609 -5.772 1.00 82.56 121 PRO A C 1
ATOM 939 O O . PRO A 1 121 ? -4.120 -0.517 -5.212 1.00 82.56 121 PRO A O 1
ATOM 942 N N . TYR A 1 122 ? -3.284 -1.787 -6.861 1.00 83.50 122 TYR A N 1
ATOM 943 C CA . TYR A 1 122 ? -2.407 -0.765 -7.417 1.00 83.50 122 TYR A CA 1
ATOM 944 C C . TYR A 1 122 ? -3.138 0.416 -8.068 1.00 83.50 122 TYR A C 1
ATOM 946 O O . TYR A 1 122 ? -2.528 1.446 -8.332 1.00 83.50 122 TYR A O 1
ATOM 954 N N . ILE A 1 123 ? -4.439 0.283 -8.330 1.00 85.81 123 ILE A N 1
ATOM 955 C CA . ILE A 1 123 ? -5.244 1.326 -8.972 1.00 85.81 123 ILE A CA 1
ATOM 956 C C . ILE A 1 123 ? -6.267 1.883 -7.980 1.00 85.81 123 ILE A C 1
ATOM 958 O O . ILE A 1 123 ? -6.412 3.099 -7.847 1.00 85.81 123 ILE A O 1
ATOM 962 N N . THR A 1 124 ? -6.950 1.017 -7.229 1.00 87.81 124 THR A N 1
ATOM 963 C CA . THR A 1 124 ? -8.038 1.436 -6.338 1.00 87.81 124 THR A CA 1
ATOM 964 C C . THR A 1 124 ? -7.553 2.212 -5.114 1.00 87.81 124 THR A C 1
ATOM 966 O O . THR A 1 124 ? -8.215 3.173 -4.706 1.00 87.81 124 THR A O 1
ATOM 969 N N . PHE A 1 125 ? -6.409 1.853 -4.522 1.00 85.06 125 PHE A N 1
ATOM 970 C CA . PHE A 1 125 ? -5.890 2.576 -3.359 1.00 85.06 125 PHE A CA 1
ATOM 971 C C . PHE A 1 125 ? -5.463 4.007 -3.711 1.00 85.06 125 PHE A C 1
ATOM 973 O O . PHE A 1 125 ? -5.913 4.921 -3.018 1.00 85.06 125 PHE A O 1
ATOM 980 N N . PRO A 1 126 ? -4.717 4.267 -4.806 1.00 85.44 126 PRO A N 1
ATOM 981 C CA . PRO A 1 126 ? -4.470 5.634 -5.261 1.00 85.44 126 PRO A CA 1
ATOM 982 C C . PRO A 1 126 ? -5.729 6.447 -5.541 1.00 85.44 126 PRO A C 1
ATOM 984 O O . PRO A 1 126 ? -5.836 7.573 -5.060 1.00 85.44 126 PRO A O 1
ATOM 987 N N . ILE A 1 127 ? -6.706 5.886 -6.259 1.00 86.56 127 ILE A N 1
ATOM 988 C CA . ILE A 1 127 ? -7.952 6.602 -6.571 1.00 86.56 127 ILE A CA 1
ATOM 989 C C . ILE A 1 127 ? -8.642 7.067 -5.283 1.00 86.56 127 ILE A C 1
ATOM 991 O O . ILE A 1 127 ? -9.030 8.226 -5.173 1.00 86.56 127 ILE A O 1
ATOM 995 N N . MET A 1 128 ? -8.727 6.197 -4.276 1.00 84.31 128 MET A N 1
ATOM 996 C CA . MET A 1 128 ? -9.314 6.535 -2.979 1.00 84.31 128 MET A CA 1
ATOM 997 C C . MET A 1 128 ? -8.459 7.534 -2.179 1.00 84.31 128 MET A C 1
ATOM 999 O O . MET A 1 128 ? -8.981 8.438 -1.521 1.00 84.31 128 MET A O 1
ATOM 1003 N N . ALA A 1 129 ? -7.135 7.390 -2.239 1.00 84.00 129 ALA A N 1
ATOM 1004 C CA . ALA A 1 129 ? -6.196 8.254 -1.535 1.00 84.00 129 ALA A CA 1
ATOM 1005 C C . ALA A 1 129 ? -6.291 9.714 -1.997 1.00 84.00 129 ALA A C 1
ATOM 1007 O O . ALA A 1 129 ? -6.264 10.633 -1.171 1.00 84.00 129 ALA A O 1
ATOM 1008 N N . PHE A 1 130 ? -6.415 9.928 -3.309 1.00 81.56 130 PHE A N 1
ATOM 1009 C CA . PHE A 1 130 ? -6.511 11.256 -3.914 1.00 81.56 130 PHE A CA 1
ATOM 1010 C C . PHE A 1 130 ? -7.949 11.784 -4.021 1.00 81.56 130 PHE A C 1
ATOM 1012 O O . PHE A 1 130 ? -8.128 12.986 -4.223 1.00 81.56 130 PHE A O 1
ATOM 1019 N N . ASP A 1 131 ? -8.966 10.940 -3.832 1.00 83.25 131 ASP A N 1
ATOM 1020 C CA . ASP A 1 131 ? -10.364 11.371 -3.786 1.00 83.25 131 ASP A CA 1
ATOM 1021 C C . ASP A 1 131 ? -10.616 12.282 -2.572 1.00 83.25 131 ASP A C 1
ATOM 1023 O O . ASP A 1 131 ? -10.400 11.902 -1.417 1.00 83.25 131 ASP A O 1
ATOM 1027 N N . LYS A 1 132 ? -11.081 13.508 -2.831 1.00 73.69 132 LYS A N 1
ATOM 1028 C CA . LYS A 1 132 ? -11.355 14.517 -1.797 1.00 73.69 132 LYS A CA 1
ATOM 1029 C C . LYS A 1 132 ? -12.554 14.155 -0.924 1.00 73.69 132 LYS A C 1
ATOM 1031 O O . LYS A 1 132 ? -12.582 14.571 0.224 1.00 73.69 132 LYS A O 1
ATOM 1036 N N . ASN A 1 133 ? -13.494 13.367 -1.445 1.00 75.12 133 ASN A N 1
ATOM 1037 C CA . ASN A 1 133 ? -14.715 12.984 -0.730 1.00 75.12 133 ASN A CA 1
ATOM 1038 C C . ASN A 1 133 ? -14.510 11.772 0.186 1.00 75.12 133 ASN A C 1
ATOM 1040 O O . ASN A 1 133 ? -15.406 11.397 0.938 1.00 75.12 133 ASN A O 1
ATOM 1044 N N . THR A 1 134 ? -13.348 11.120 0.096 1.00 75.56 134 THR A N 1
ATOM 1045 C CA . THR A 1 134 ? -13.049 9.954 0.919 1.00 75.56 134 THR A CA 1
ATOM 1046 C C . THR A 1 134 ? -12.473 10.399 2.260 1.00 75.56 134 THR A C 1
ATOM 1048 O O . THR A 1 134 ? -11.344 10.899 2.318 1.00 75.56 134 THR A O 1
ATOM 1051 N N . HIS A 1 135 ? -13.231 10.148 3.326 1.00 71.94 135 HIS A N 1
ATOM 1052 C CA . HIS A 1 135 ? -12.841 10.355 4.718 1.00 71.94 135 HIS A CA 1
ATOM 1053 C C . HIS A 1 135 ? -12.924 9.036 5.482 1.00 71.94 135 HIS A C 1
ATOM 1055 O O . HIS A 1 135 ? -13.753 8.185 5.163 1.00 71.94 135 HIS A O 1
ATOM 1061 N N . TYR A 1 136 ? -12.056 8.866 6.476 1.00 78.94 136 TYR A N 1
ATOM 1062 C CA . TYR A 1 136 ? -12.139 7.725 7.376 1.00 78.94 136 TYR A CA 1
ATOM 1063 C C . TYR A 1 136 ? -13.331 7.926 8.317 1.00 78.94 136 TYR A C 1
ATOM 1065 O O . TYR A 1 136 ? -13.334 8.864 9.112 1.00 78.94 136 TYR A O 1
ATOM 1073 N N . ILE A 1 137 ? -14.352 7.080 8.184 1.00 74.62 137 ILE A N 1
ATOM 1074 C CA . ILE A 1 137 ? -15.573 7.102 9.003 1.00 74.62 137 ILE A CA 1
ATOM 1075 C C . ILE A 1 137 ? -15.480 6.161 10.215 1.00 74.62 137 ILE A C 1
ATOM 1077 O O . ILE A 1 137 ? -16.309 6.254 11.118 1.00 74.62 137 ILE A O 1
ATOM 1081 N N . GLY A 1 138 ? -14.448 5.309 10.258 1.00 67.94 138 GLY A N 1
ATOM 1082 C CA . GLY A 1 138 ? -14.222 4.329 11.319 1.00 67.94 138 GLY A CA 1
ATOM 1083 C C . GLY A 1 138 ? -15.194 3.151 11.254 1.00 67.94 138 GLY A C 1
ATOM 1084 O O . GLY A 1 138 ? -16.285 3.239 10.689 1.00 67.94 138 GLY A O 1
ATOM 1085 N N . ASN A 1 139 ? -14.798 2.022 11.835 1.00 63.69 139 ASN A N 1
ATOM 1086 C CA . ASN A 1 139 ? -15.629 0.823 11.904 1.00 63.69 139 ASN A CA 1
ATOM 1087 C C . ASN A 1 139 ? -15.828 0.426 13.372 1.00 63.69 139 ASN A C 1
ATOM 1089 O O . ASN A 1 139 ? -15.270 -0.557 13.833 1.00 63.69 139 ASN A O 1
ATOM 1093 N N . GLY A 1 140 ? -16.606 1.230 14.108 1.00 56.78 140 GLY A N 1
ATOM 1094 C CA . GLY A 1 140 ? -17.139 0.899 15.435 1.00 56.78 140 GLY A CA 1
ATOM 1095 C C . GLY A 1 140 ? -16.110 0.643 16.553 1.00 56.78 140 GLY A C 1
ATOM 1096 O O . GLY A 1 140 ? -15.476 -0.399 16.633 1.00 56.78 140 GLY A O 1
ATOM 1097 N N . SER A 1 141 ? -16.087 1.542 17.540 1.00 43.94 141 SER A N 1
ATOM 1098 C CA . SER A 1 141 ? -15.574 1.387 18.921 1.00 43.94 141 SER A CA 1
ATOM 1099 C C . SER A 1 141 ? -14.063 1.448 19.218 1.00 43.94 141 SER A C 1
ATOM 1101 O O . SER A 1 141 ? -13.722 2.042 20.237 1.00 43.94 141 SER A O 1
ATOM 1103 N N . THR A 1 142 ? -13.141 0.968 18.379 1.00 47.94 142 THR A N 1
ATOM 1104 C CA . THR A 1 142 ? -11.683 1.044 18.681 1.00 47.94 142 THR A CA 1
ATOM 1105 C C . THR A 1 142 ? -10.963 2.262 18.093 1.00 47.94 142 THR A C 1
ATOM 1107 O O . THR A 1 142 ? -9.887 2.635 18.556 1.00 47.94 142 THR A O 1
ATOM 1110 N N . ASP A 1 143 ? -11.571 2.929 17.113 1.00 50.06 143 ASP A N 1
ATOM 1111 C CA . ASP A 1 143 ? -10.913 3.969 16.315 1.00 50.06 143 ASP A CA 1
ATOM 1112 C C . ASP A 1 143 ? -10.843 5.347 16.988 1.00 50.06 143 ASP A C 1
ATOM 1114 O O . ASP A 1 143 ? -9.870 6.068 16.794 1.00 50.06 143 ASP A O 1
ATOM 1118 N N . LEU A 1 144 ? -11.829 5.727 17.807 1.00 46.59 144 LEU A N 1
ATOM 1119 C CA . LEU A 1 144 ? -11.926 7.094 18.350 1.00 46.59 144 LEU A CA 1
ATOM 1120 C C . LEU A 1 144 ? -10.818 7.420 19.369 1.00 46.59 144 LEU A C 1
ATOM 1122 O O . LEU A 1 144 ? -10.322 8.544 19.407 1.00 46.59 144 LEU A O 1
ATOM 1126 N N . ALA A 1 145 ? -10.400 6.437 20.171 1.00 47.56 145 ALA A N 1
ATOM 1127 C CA . ALA A 1 145 ? -9.316 6.602 21.143 1.00 47.56 145 ALA A CA 1
ATOM 1128 C C . ALA A 1 145 ? -7.935 6.605 20.466 1.00 47.56 145 ALA A C 1
ATOM 1130 O O . ALA A 1 145 ? -7.045 7.370 20.836 1.00 47.56 145 ALA A O 1
ATOM 1131 N N . GLN A 1 146 ? -7.769 5.786 19.429 1.00 48.97 146 GLN A N 1
ATOM 1132 C CA . GLN A 1 146 ? -6.510 5.647 18.710 1.00 48.97 146 GLN A CA 1
ATOM 1133 C C . GLN A 1 146 ? -6.278 6.819 17.732 1.00 48.97 146 GLN A C 1
ATOM 1135 O O . GLN A 1 146 ? -5.160 7.317 17.606 1.00 48.97 146 GLN A O 1
ATOM 1140 N N . GLN A 1 147 ? -7.340 7.318 17.088 1.00 48.66 147 GLN A N 1
ATOM 1141 C CA . GLN A 1 147 ? -7.316 8.512 16.237 1.00 48.66 147 GLN A CA 1
ATOM 1142 C C . GLN A 1 147 ? -6.920 9.765 17.033 1.00 48.66 147 GLN A C 1
ATOM 1144 O O . GLN A 1 147 ? -6.196 10.605 16.505 1.00 48.66 147 GLN A O 1
ATOM 1149 N N . ALA A 1 148 ? -7.311 9.859 18.310 1.00 50.38 148 ALA A N 1
ATOM 1150 C CA . ALA A 1 148 ? -6.836 10.898 19.226 1.00 50.38 148 ALA A CA 1
ATOM 1151 C C . ALA A 1 148 ? -5.352 10.720 19.610 1.00 50.38 148 ALA A C 1
ATOM 1153 O O . ALA A 1 148 ? -4.625 11.704 19.706 1.00 50.38 148 ALA A O 1
ATOM 1154 N N . ALA A 1 149 ? -4.873 9.481 19.767 1.00 51.06 149 ALA A N 1
ATOM 1155 C CA . ALA A 1 149 ? -3.481 9.188 20.124 1.00 51.06 149 ALA A CA 1
ATOM 1156 C C . ALA A 1 149 ? -2.473 9.465 18.987 1.00 51.06 149 ALA A C 1
ATOM 1158 O O . ALA A 1 149 ? -1.332 9.834 19.258 1.00 51.06 149 ALA A O 1
ATOM 1159 N N . TYR A 1 150 ? -2.875 9.322 17.717 1.00 51.75 150 TYR A N 1
ATOM 1160 C CA . TYR A 1 150 ? -2.008 9.616 16.565 1.00 51.75 150 TYR A CA 1
ATOM 1161 C C . TYR A 1 150 ? -2.138 11.041 15.999 1.00 51.75 150 TYR A C 1
ATOM 1163 O O . TYR A 1 150 ? -1.336 11.431 15.150 1.00 51.75 150 TYR A O 1
ATOM 1171 N N . GLN A 1 151 ? -3.100 11.846 16.470 1.00 44.81 151 GLN A N 1
ATOM 1172 C CA . GLN A 1 151 ? -3.124 13.289 16.185 1.00 44.81 151 GLN A CA 1
ATOM 1173 C C . GLN A 1 151 ? -1.910 14.029 16.766 1.00 44.81 151 GLN A C 1
ATOM 1175 O O . GLN A 1 151 ? -1.673 15.177 16.392 1.00 44.81 151 GLN A O 1
ATOM 1180 N N . GLN A 1 152 ? -1.111 13.376 17.616 1.00 39.59 152 GLN A N 1
ATOM 1181 C CA . GLN A 1 152 ? 0.195 13.865 18.030 1.00 39.59 152 GLN A CA 1
ATOM 1182 C C . GLN A 1 152 ? 1.170 13.784 16.833 1.00 39.59 152 GLN A C 1
ATOM 1184 O O . GLN A 1 152 ? 1.520 12.681 16.400 1.00 39.59 152 GLN A O 1
ATOM 1189 N N . PRO A 1 153 ? 1.629 14.920 16.267 1.00 43.78 153 PRO A N 1
ATOM 1190 C CA . PRO A 1 153 ? 2.669 14.913 15.244 1.00 43.78 153 PRO A CA 1
ATOM 1191 C C . PRO A 1 153 ? 3.907 14.211 15.797 1.00 43.78 153 PRO A C 1
ATOM 1193 O O . PRO A 1 153 ? 4.165 14.294 16.994 1.00 43.78 153 PRO A O 1
ATOM 1196 N N . ALA A 1 154 ? 4.673 13.550 14.932 1.00 51.31 154 ALA A N 1
ATOM 1197 C CA . ALA A 1 154 ? 5.929 12.872 15.244 1.00 51.31 154 ALA A CA 1
ATOM 1198 C C . ALA A 1 154 ? 6.997 13.809 15.858 1.00 51.31 154 ALA A C 1
ATOM 1200 O O . ALA A 1 154 ? 7.986 14.156 15.219 1.00 51.31 154 ALA A O 1
ATOM 1201 N N . ALA A 1 155 ? 6.802 14.213 17.105 1.00 45.47 155 ALA A N 1
ATOM 1202 C CA . ALA A 1 155 ? 7.775 14.849 17.961 1.00 45.47 155 ALA A CA 1
ATOM 1203 C C . ALA A 1 155 ? 7.977 13.909 19.146 1.00 45.47 155 ALA A C 1
ATOM 1205 O O . ALA A 1 155 ? 7.023 13.595 19.852 1.00 45.47 155 ALA A O 1
ATOM 1206 N N . ILE A 1 156 ? 9.238 13.528 19.355 1.00 38.94 156 ILE A N 1
ATOM 1207 C CA . ILE A 1 156 ? 9.761 12.746 20.479 1.00 38.94 156 ILE A CA 1
ATOM 1208 C C . ILE A 1 156 ? 9.761 11.233 20.181 1.00 38.94 156 ILE A C 1
ATOM 1210 O O . ILE A 1 156 ? 8.786 10.505 20.357 1.00 38.94 156 ILE A O 1
ATOM 1214 N N . ALA A 1 157 ? 10.929 10.763 19.714 1.00 47.72 157 ALA A N 1
ATOM 1215 C CA . ALA A 1 157 ? 11.431 9.418 20.003 1.00 47.72 157 ALA A CA 1
ATOM 1216 C C . ALA A 1 157 ? 11.094 9.060 21.457 1.00 47.72 157 ALA A C 1
ATOM 1218 O O . ALA A 1 157 ? 11.151 9.974 22.270 1.00 47.72 157 ALA A O 1
ATOM 1219 N N . PRO A 1 158 ? 10.758 7.805 21.808 1.00 44.31 158 PRO A N 1
ATOM 1220 C CA . PRO A 1 158 ? 10.337 7.483 23.166 1.00 44.31 158 PRO A CA 1
ATOM 1221 C C . PRO A 1 158 ? 11.357 8.054 24.152 1.00 44.31 158 PRO A C 1
ATOM 1223 O O . PRO A 1 158 ? 12.498 7.593 24.201 1.00 44.31 158 PRO A O 1
ATOM 1226 N N . GLU A 1 159 ? 10.963 9.076 24.916 1.00 44.66 159 GLU A N 1
ATOM 1227 C CA . GLU A 1 159 ? 11.593 9.293 26.203 1.00 44.66 159 GLU A CA 1
ATOM 1228 C C . GLU A 1 159 ? 11.382 7.968 26.919 1.00 44.66 159 GLU A C 1
ATOM 1230 O O . GLU A 1 159 ? 10.250 7.570 27.206 1.00 44.66 159 GLU A O 1
ATOM 1235 N N . ILE A 1 160 ? 12.475 7.217 27.063 1.00 39.28 160 ILE A N 1
ATOM 1236 C CA . ILE A 1 160 ? 12.551 6.056 27.936 1.00 39.28 160 ILE A CA 1
ATOM 1237 C C . ILE A 1 160 ? 11.847 6.507 29.214 1.00 39.28 160 ILE A C 1
ATOM 1239 O O . ILE A 1 160 ? 12.307 7.499 29.790 1.00 39.28 160 ILE A O 1
ATOM 1243 N N . PRO A 1 161 ? 10.727 5.881 29.631 1.00 40.84 161 PRO A N 1
ATOM 1244 C CA . PRO A 1 161 ? 10.124 6.230 30.900 1.00 40.84 161 PRO A CA 1
ATOM 1245 C C . PRO A 1 161 ? 11.235 6.029 31.911 1.00 40.84 161 PRO A C 1
ATOM 1247 O O . PRO A 1 161 ? 11.714 4.904 32.070 1.00 40.84 161 PRO A O 1
ATOM 1250 N N . ALA A 1 162 ? 11.724 7.137 32.474 1.00 38.56 162 ALA A N 1
ATOM 1251 C CA . ALA A 1 162 ? 12.736 7.115 33.501 1.00 38.56 162 ALA A CA 1
ATOM 1252 C C . ALA A 1 162 ? 12.191 6.174 34.563 1.00 38.56 162 ALA A C 1
ATOM 1254 O O . ALA A 1 162 ? 11.196 6.445 35.237 1.00 38.56 162 ALA A O 1
ATOM 1255 N N . GLN A 1 163 ? 12.803 5.002 34.556 1.00 38.38 163 GLN A N 1
ATOM 1256 C CA . GLN A 1 163 ? 12.620 3.917 35.471 1.00 38.38 163 GLN A CA 1
ATOM 1257 C C . GLN A 1 163 ? 12.489 4.532 36.856 1.00 38.38 163 GLN A C 1
ATOM 1259 O O . GLN A 1 163 ? 13.373 5.269 37.286 1.00 38.38 163 GLN A O 1
ATOM 1264 N N . SER A 1 164 ? 11.337 4.283 37.473 1.00 48.81 164 SER A N 1
ATOM 1265 C CA . SER A 1 164 ? 11.083 4.347 38.907 1.00 48.81 164 SER A CA 1
ATOM 1266 C C . SER A 1 164 ? 12.354 4.539 39.752 1.00 48.81 164 SER A C 1
ATOM 1268 O O . SER A 1 164 ? 12.961 3.564 40.192 1.00 48.81 164 SER A O 1
ATOM 1270 N N . ALA A 1 165 ? 12.748 5.790 39.977 1.00 42.66 165 ALA A N 1
ATOM 1271 C CA . ALA A 1 165 ? 13.513 6.187 41.149 1.00 42.66 165 ALA A CA 1
ATOM 1272 C C . ALA A 1 165 ? 12.450 6.600 42.176 1.00 42.66 165 ALA A C 1
ATOM 1274 O O . ALA A 1 165 ? 11.916 7.704 42.145 1.00 42.66 165 ALA A O 1
ATOM 1275 N N . ASP A 1 166 ? 11.839 5.620 42.833 1.00 47.22 166 ASP A N 1
ATOM 1276 C CA . ASP A 1 166 ? 12.234 5.259 44.194 1.00 47.22 166 ASP A CA 1
ATOM 1277 C C . ASP A 1 166 ? 12.234 6.491 45.115 1.00 47.22 166 ASP A C 1
ATOM 1279 O O . ASP A 1 166 ? 13.236 7.179 45.297 1.00 47.22 166 ASP A O 1
ATOM 1283 N N . LYS A 1 167 ? 11.065 6.788 45.689 1.00 41.09 167 LYS A N 1
ATOM 1284 C CA . LYS A 1 167 ? 11.003 7.423 47.005 1.00 41.09 167 LYS A CA 1
ATOM 1285 C C . LYS A 1 167 ? 10.524 6.359 47.988 1.00 41.09 167 LYS A C 1
ATOM 1287 O O . LYS A 1 167 ? 9.318 6.109 48.049 1.00 41.09 167 LYS A O 1
ATOM 1292 N N . PRO A 1 168 ? 11.423 5.740 48.765 1.00 51.34 168 PR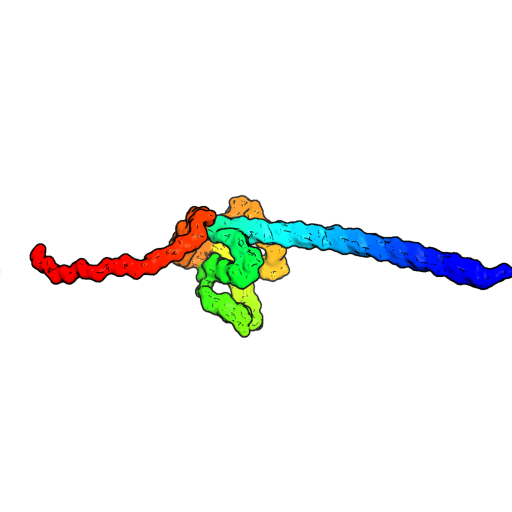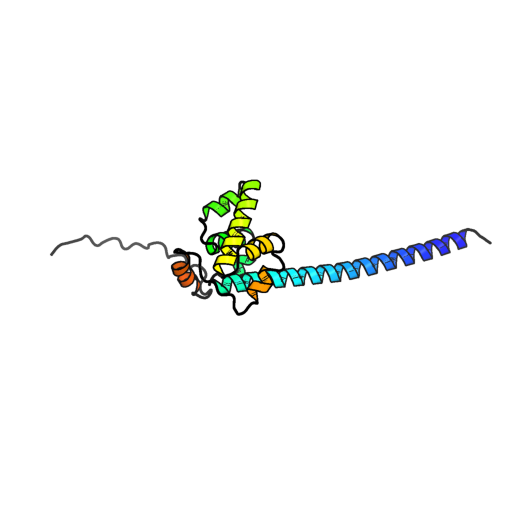O A N 1
ATOM 1293 C CA . PRO A 1 168 ? 11.014 4.913 49.875 1.00 51.34 168 PRO A CA 1
ATOM 1294 C C . PRO A 1 168 ? 10.682 5.831 51.054 1.00 51.34 168 PRO A C 1
ATOM 1296 O O . PRO A 1 168 ? 11.531 6.573 51.543 1.00 51.34 168 PRO A O 1
ATOM 1299 N N . GLY A 1 169 ? 9.436 5.762 51.522 1.00 54.41 169 GLY A N 1
ATOM 1300 C CA . GLY A 1 169 ? 9.080 6.198 52.870 1.00 54.41 169 GLY A CA 1
ATOM 1301 C C . GLY A 1 169 ? 8.006 7.272 52.953 1.00 54.41 169 GLY A C 1
ATOM 1302 O O . GLY A 1 169 ? 8.313 8.444 53.143 1.00 54.41 169 GLY A O 1
ATOM 1303 N N . GLN A 1 170 ? 6.741 6.848 52.974 1.00 58.78 170 GLN A N 1
ATOM 1304 C CA . GLN A 1 170 ? 5.781 7.472 53.884 1.00 58.78 170 GLN A CA 1
ATOM 1305 C C . GLN A 1 170 ? 4.668 6.475 54.257 1.00 58.78 170 GLN A C 1
ATOM 1307 O O . GLN A 1 170 ? 3.842 6.150 53.405 1.00 58.78 170 GLN A O 1
ATOM 1312 N N . PRO A 1 171 ? 4.656 5.923 55.489 1.00 55.81 171 PRO A N 1
ATOM 1313 C CA . PRO A 1 171 ? 3.567 5.064 55.942 1.00 55.81 171 PRO A CA 1
ATOM 1314 C C . PRO A 1 171 ? 2.297 5.871 56.282 1.00 55.81 171 PRO A C 1
ATOM 1316 O O . PRO A 1 171 ? 2.386 7.055 56.620 1.00 55.81 171 PRO A O 1
ATOM 1319 N N . PRO A 1 172 ? 1.113 5.234 56.202 1.00 53.88 172 PRO A N 1
ATOM 1320 C CA . PRO A 1 172 ? -0.180 5.895 56.321 1.00 53.88 172 PRO A CA 1
ATOM 1321 C C . PRO A 1 172 ? -0.570 6.074 57.791 1.00 53.88 172 PRO A C 1
ATOM 1323 O O . PRO A 1 172 ? -0.667 5.089 58.520 1.00 53.88 172 PRO A O 1
ATOM 1326 N N . PHE A 1 173 ? -0.866 7.303 58.224 1.00 50.31 173 PHE A N 1
ATOM 1327 C CA . PHE A 1 173 ? -1.497 7.537 59.526 1.00 50.31 173 PHE A CA 1
ATOM 1328 C C . PHE A 1 173 ? -2.642 8.550 59.429 1.00 50.31 173 PHE A C 1
ATOM 1330 O O . PHE A 1 173 ? -2.433 9.747 59.271 1.00 50.31 173 PHE A O 1
ATOM 1337 N N . ILE A 1 174 ? -3.849 7.979 59.470 1.00 47.62 174 ILE A N 1
ATOM 1338 C CA . ILE A 1 174 ? -5.035 8.363 60.253 1.00 47.62 174 ILE A CA 1
ATOM 1339 C C . ILE A 1 174 ? -4.933 9.716 60.989 1.00 47.62 174 ILE A C 1
ATOM 1341 O O . ILE A 1 174 ? -4.167 9.827 61.946 1.00 47.62 174 ILE A O 1
ATOM 1345 N N . GLN A 1 175 ? -5.771 10.686 60.610 1.00 47.31 175 GLN A N 1
ATOM 1346 C CA . GLN A 1 175 ? -6.962 11.158 61.348 1.00 47.31 175 GLN A CA 1
ATOM 1347 C C . GLN A 1 175 ? -7.777 12.095 60.452 1.00 47.31 175 GLN A C 1
ATOM 1349 O O . GLN A 1 175 ? -7.164 12.976 59.811 1.00 47.31 175 GLN A O 1
#

Radius of gyration: 28.04 Å; chains: 1; bounding box: 57×35×117 Å

Secondary structure (DSSP, 8-state):
--HHHHHHHHHHHHHHHHHHHHHHHHHHHHHHHHHHHHHHHHHHHHHHHHHHHTT--GGGGGSHHHHHHHHHHHTT--THHHHHHHH-HHHHHHHHHHHHHHHHHTTT--HHHHHHHHH-HHHHHHHHHH-TT------SSSHHHHHHHHTS-S--S------------------

Foldseek 3Di:
DDCVVVVVVVVVVVVVVVVVVVVVVVVVVVVVVVVVVVLVVLLLVLQCLLCVLLLHHSVLSVPPLSSQQVLCVQLVHDSVLSVVLVPPVVVVLVSSLSSQQSNVVQQVDHSVLSNVCSVCVSPSSSVLSPDPSGGRNGDDDPRPVVSVVSNPPPDDDDPPPPPDPDDPDDDDDDD

pLDDT: mean 72.54, std 14.95, range [38.38, 93.25]

Sequence (175 aa):
MDQSYQSDGEMLNSTAASSSSNIVGFLFSIVMVLALIGIIVLLVTAMWKLYAKAGKPGWTSIVPFYNTYIMVELAGRPVWWFAVILLVPFVGTVLSLIVIIDFVKAYGKSTGYGVLSWFFPYITFPIMAFDKNTHYIGNGSTDLAQQAAYQQPAAIAPEIPAQSADKPGQPPFIQ